Protein AF-A0A437JCB5-F1 (afdb_monomer)

pLDDT: mean 97.15, std 3.72, range [74.31, 98.69]

Secondary structure (DSSP, 8-state):
---------HHHHHHHHHHHHHHHHHHHHHHHHHHHTT-HHHHHHHHHHHHHHHHHHHHHHHHH--

Organism: NCBI:txid2008318

Radius of gyration: 14.27 Å; Cα contacts (8 Å, |Δi|>4): 43; chains: 1; bounding box: 32×25×38 Å

Foldseek 3Di:
DDDDDDDDDLVRLVVLLVVLVVVLVVLVVQLVVCVVVVNVVSVVVSVVVSVVSVVVSVVSVVVSVD

Sequence (66 aa):
MKSVTLTFTEDEAEILVDALETDLEGYEDSAKDARANGNRADVATFTEAAGRIKAVRDRIRAAIDA

Nearest PDB structures (foldseek):
  8qfv-assembly1_0  TM=5.421E-01  e=1.896E+00  Synechocystis sp. PCC 6803
  7o3x-assembly1_F-2  TM=5.270E-01  e=3.008E+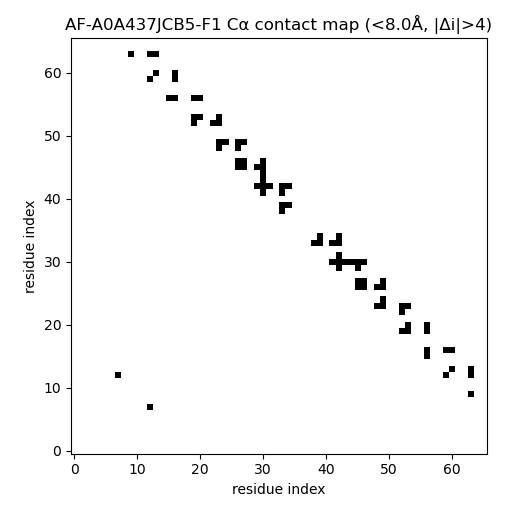00  Synechocystis sp. PCC 6803 substr. Kazusa
  7o3x-assembly1_F-4  TM=5.270E-01  e=3.008E+00  Synechocystis sp. PCC 6803 substr. Kazusa
  7o3x-assembly1_F-6  TM=5.270E-01  e=3.008E+00  Synechocystis sp. PCC 6803 substr. Kazusa
  7o3x-assembly1_F-8  TM=5.270E-01  e=3.008E+00  Synechocystis sp. PCC 6803 substr. Kazusa

Solvent-accessible surface area (backbone atoms only — not comparable to full-atom values): 3724 Å² total; per-residue (Å²): 137,86,87,85,89,85,87,70,55,70,69,60,46,48,56,50,37,56,52,37,51,56,52,29,52,54,25,52,50,51,21,51,54,24,52,76,70,69,37,64,69,51,26,53,51,25,48,51,49,26,54,54,40,47,56,53,34,54,54,52,50,57,63,72,77,106

Mean predicted aligned error: 2.44 Å

Structure (mmCIF, N/CA/C/O backbone):
data_AF-A0A437JCB5-F1
#
_entry.id   AF-A0A437JCB5-F1
#
loop_
_atom_site.group_PDB
_atom_site.id
_atom_site.type_symbol
_atom_site.label_atom_id
_atom_site.label_alt_id
_atom_site.label_comp_id
_atom_site.label_asym_id
_atom_site.label_entity_id
_atom_site.label_seq_id
_atom_site.pdbx_PDB_ins_code
_atom_site.Cartn_x
_atom_site.Cartn_y
_atom_site.Cartn_z
_atom_site.occupancy
_atom_site.B_iso_or_equiv
_atom_site.auth_seq_id
_atom_site.auth_comp_id
_atom_site.auth_asym_id
_atom_site.auth_atom_id
_atom_site.pdbx_PDB_model_num
ATOM 1 N N . MET A 1 1 ? -11.335 -17.652 -5.752 1.00 74.31 1 MET A N 1
ATOM 2 C CA . MET A 1 1 ? -10.494 -17.077 -4.675 1.00 74.31 1 MET A CA 1
ATOM 3 C C . MET A 1 1 ? -11.163 -17.367 -3.339 1.00 74.31 1 MET A C 1
ATOM 5 O O . MET A 1 1 ? -12.385 -17.307 -3.289 1.00 74.31 1 MET A O 1
ATOM 9 N N . LYS A 1 2 ? -10.409 -17.728 -2.294 1.00 92.81 2 LYS A N 1
ATOM 10 C CA . LYS A 1 2 ? -10.954 -17.955 -0.944 1.00 92.81 2 LYS A CA 1
ATOM 11 C C . LYS A 1 2 ? -10.940 -16.633 -0.172 1.00 92.81 2 LYS A C 1
ATOM 13 O O . LYS A 1 2 ? -9.917 -15.956 -0.179 1.00 92.81 2 LYS A O 1
ATOM 18 N N . SER A 1 3 ? -12.048 -16.274 0.471 1.00 93.19 3 SER A N 1
ATOM 19 C CA . SER A 1 3 ? -12.126 -15.098 1.341 1.00 93.19 3 SER A CA 1
ATOM 20 C C . SER A 1 3 ? -11.583 -15.399 2.738 1.00 93.19 3 SER A C 1
ATOM 22 O O . SER A 1 3 ? -11.716 -16.518 3.239 1.00 93.19 3 SER A O 1
ATOM 24 N N . VAL A 1 4 ? -11.007 -14.380 3.371 1.00 93.94 4 VAL A N 1
ATOM 25 C CA . VAL A 1 4 ? -10.598 -14.380 4.781 1.00 93.94 4 VAL A CA 1
ATOM 26 C C . VAL A 1 4 ? -11.287 -13.198 5.459 1.00 93.94 4 VAL A C 1
ATOM 28 O O . VAL A 1 4 ? -11.365 -12.122 4.866 1.00 93.94 4 VAL A O 1
ATOM 31 N N . THR A 1 5 ? -11.798 -13.408 6.672 1.00 94.62 5 THR A N 1
ATOM 32 C CA . THR A 1 5 ? -12.376 -12.354 7.515 1.00 94.62 5 THR A CA 1
ATOM 33 C C . THR A 1 5 ? -11.402 -12.050 8.641 1.00 94.62 5 THR A C 1
ATOM 35 O O . THR A 1 5 ? -10.950 -12.973 9.317 1.00 94.62 5 THR A O 1
ATOM 38 N N . LEU A 1 6 ? -11.097 -10.771 8.833 1.00 93.94 6 LEU A N 1
ATOM 39 C CA . LEU A 1 6 ? -10.281 -10.251 9.925 1.00 93.94 6 LEU A CA 1
ATOM 40 C C . LEU A 1 6 ? -11.074 -9.136 10.612 1.00 93.94 6 LEU A C 1
ATOM 42 O O . LEU A 1 6 ? -11.832 -8.430 9.945 1.00 93.94 6 LEU A O 1
ATOM 46 N N . THR A 1 7 ? -10.904 -9.003 11.922 1.00 96.06 7 THR A N 1
ATOM 47 C CA . THR A 1 7 ? -11.492 -7.921 12.718 1.00 96.06 7 THR A CA 1
ATOM 48 C C . THR A 1 7 ? -10.361 -7.023 13.186 1.00 96.06 7 THR A C 1
ATOM 50 O O . THR A 1 7 ? -9.342 -7.537 13.640 1.00 96.06 7 THR A O 1
ATOM 53 N N . PHE A 1 8 ? -10.565 -5.715 13.088 1.00 97.00 8 PHE A N 1
ATOM 54 C CA . PHE A 1 8 ? -9.607 -4.696 13.495 1.00 97.00 8 PHE A CA 1
ATOM 55 C C . PHE A 1 8 ? -10.314 -3.661 14.364 1.00 97.00 8 PHE A C 1
ATOM 57 O O . PHE A 1 8 ? -11.512 -3.417 14.197 1.00 97.00 8 PHE A O 1
ATOM 64 N N . THR A 1 9 ? -9.569 -3.062 15.281 1.00 98.06 9 THR A N 1
ATOM 65 C CA . THR A 1 9 ? -9.912 -1.757 15.850 1.00 98.06 9 THR A CA 1
ATOM 66 C C . THR A 1 9 ? -9.698 -0.655 14.808 1.00 98.06 9 THR A C 1
ATOM 68 O O . THR A 1 9 ? -9.041 -0.880 13.791 1.00 98.06 9 THR A O 1
ATOM 71 N N . GLU A 1 10 ? -10.242 0.540 15.051 1.00 97.50 10 GLU A N 1
ATOM 72 C CA . GLU A 1 10 ? -10.007 1.702 14.178 1.00 97.50 10 GLU A CA 1
ATOM 73 C C . GLU A 1 10 ? -8.507 2.024 14.068 1.00 97.50 10 GLU A C 1
ATOM 75 O O . GLU A 1 10 ? -8.006 2.181 12.962 1.00 97.50 10 GLU A O 1
ATOM 80 N N . ASP A 1 11 ? -7.770 2.003 15.183 1.00 98.06 11 ASP A N 1
ATOM 81 C CA . ASP A 1 11 ? -6.317 2.246 15.216 1.00 98.06 11 ASP A CA 1
ATOM 82 C C . ASP A 1 11 ? -5.527 1.215 14.386 1.00 98.06 11 ASP A C 1
ATOM 84 O O . ASP A 1 11 ? -4.692 1.570 13.558 1.00 98.06 11 ASP A O 1
ATOM 88 N N . GLU A 1 12 ? -5.841 -0.078 14.521 1.00 98.50 12 GLU A N 1
ATOM 89 C CA . GLU A 1 12 ? -5.218 -1.124 13.696 1.00 98.50 12 GLU A CA 1
ATOM 90 C C . GLU A 1 12 ? -5.557 -0.970 12.206 1.00 98.50 12 GLU A C 1
ATOM 92 O O . GLU A 1 12 ? -4.724 -1.261 11.344 1.00 98.50 12 GLU A O 1
ATOM 97 N N . ALA A 1 13 ? -6.775 -0.527 11.889 1.00 98.19 13 ALA A N 1
ATOM 98 C CA . ALA A 1 13 ? -7.194 -0.281 10.517 1.00 98.19 13 ALA A CA 1
ATOM 99 C C . ALA A 1 13 ? -6.484 0.945 9.914 1.00 98.19 13 ALA A C 1
ATOM 101 O O . ALA A 1 13 ? -6.105 0.892 8.743 1.00 98.19 13 ALA A O 1
ATOM 102 N N . GLU A 1 14 ? -6.236 1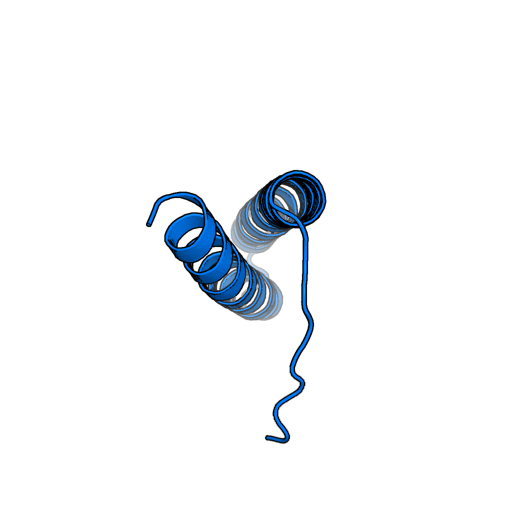.996 10.699 1.00 98.25 14 GLU A N 1
ATOM 103 C CA . GLU A 1 14 ? -5.434 3.155 10.284 1.00 98.25 14 GLU A CA 1
ATOM 104 C C . GLU A 1 14 ? -3.985 2.762 9.981 1.00 98.25 14 GLU A C 1
ATOM 106 O O . GLU A 1 14 ? -3.478 3.088 8.909 1.00 98.25 14 GLU A O 1
ATOM 111 N N . ILE A 1 15 ? -3.356 1.942 10.834 1.00 98.38 15 ILE A N 1
ATOM 112 C CA . ILE A 1 15 ? -2.005 1.407 10.576 1.00 98.38 15 ILE A CA 1
ATOM 113 C C . ILE A 1 15 ? -1.950 0.673 9.225 1.00 98.38 15 ILE A C 1
ATOM 115 O O . ILE A 1 15 ? -0.971 0.783 8.482 1.00 98.38 15 ILE A O 1
ATOM 119 N N . LEU A 1 16 ? -2.998 -0.087 8.887 1.00 98.12 16 LEU A N 1
ATOM 120 C CA . LEU A 1 16 ? -3.084 -0.764 7.593 1.00 98.12 16 LEU A CA 1
ATOM 121 C C . LEU A 1 16 ? -3.240 0.219 6.433 1.00 98.12 16 LEU A C 1
ATOM 123 O O . LEU A 1 16 ? -2.644 -0.012 5.381 1.00 98.12 16 LEU A O 1
ATOM 127 N N . VAL A 1 17 ? -4.027 1.287 6.591 1.00 98.44 17 VAL A N 1
ATOM 128 C CA . VAL A 1 17 ? -4.157 2.314 5.551 1.00 98.44 17 VAL A CA 1
ATOM 129 C C . VAL A 1 17 ? -2.812 2.993 5.302 1.00 98.44 17 VAL A C 1
ATOM 131 O O . VAL A 1 17 ? -2.387 3.021 4.149 1.00 98.44 17 VAL A O 1
ATOM 134 N N . ASP A 1 18 ? -2.108 3.429 6.345 1.00 98.44 18 ASP A N 1
ATOM 135 C CA . ASP A 1 18 ? -0.801 4.093 6.230 1.00 98.44 18 ASP A CA 1
ATOM 136 C C . ASP A 1 18 ? 0.241 3.205 5.531 1.00 98.44 18 ASP A C 1
ATOM 138 O O . ASP A 1 18 ? 0.985 3.643 4.643 1.00 98.44 18 ASP A O 1
ATOM 142 N N . ALA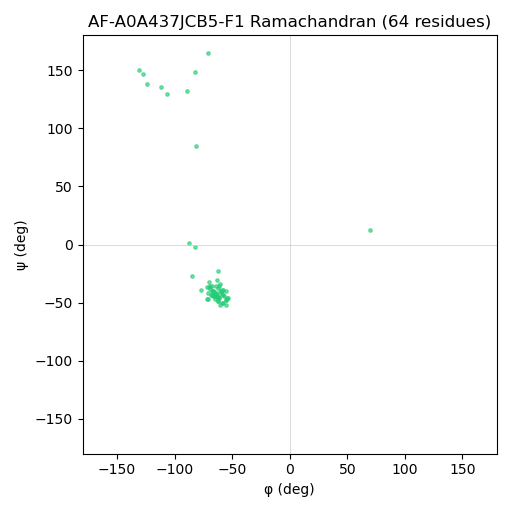 A 1 19 ? 0.270 1.916 5.888 1.00 98.56 19 ALA A N 1
ATOM 143 C CA . ALA A 1 19 ? 1.152 0.945 5.251 1.00 98.56 19 ALA A CA 1
ATOM 144 C C . ALA A 1 19 ? 0.819 0.761 3.760 1.00 98.56 19 ALA A C 1
ATOM 146 O O . ALA A 1 19 ? 1.723 0.712 2.924 1.00 98.56 19 ALA A O 1
ATOM 147 N N . LEU A 1 20 ? -0.470 0.678 3.415 1.00 98.56 20 LEU A N 1
ATOM 148 C CA . LEU A 1 20 ? -0.918 0.533 2.028 1.00 98.56 20 LEU A CA 1
ATOM 149 C C . LEU A 1 20 ? -0.687 1.806 1.206 1.00 98.56 20 LEU A C 1
ATOM 151 O O . LEU A 1 20 ? -0.436 1.701 0.010 1.00 98.56 20 LEU A O 1
ATOM 155 N N . GLU A 1 21 ? -0.761 2.992 1.808 1.00 98.56 21 GLU A N 1
ATOM 156 C CA . GLU A 1 21 ? -0.435 4.255 1.137 1.00 98.56 21 GLU A CA 1
ATOM 157 C C . GLU A 1 21 ? 1.055 4.346 0.806 1.00 98.56 21 GLU A C 1
ATOM 159 O O . GLU A 1 21 ? 1.406 4.670 -0.329 1.00 98.56 21 GLU A O 1
ATOM 164 N N . THR A 1 22 ? 1.917 3.960 1.749 1.00 98.62 22 THR A N 1
ATOM 165 C CA . THR A 1 22 ? 3.370 3.902 1.525 1.00 98.62 22 THR A CA 1
ATOM 166 C C . THR A 1 22 ? 3.729 2.909 0.411 1.00 98.62 22 THR A C 1
ATOM 168 O O . THR A 1 22 ? 4.524 3.218 -0.477 1.00 98.62 22 THR A O 1
ATOM 171 N N . ASP A 1 23 ? 3.131 1.713 0.427 1.00 98.50 23 ASP A N 1
ATOM 172 C CA . ASP A 1 23 ? 3.371 0.692 -0.602 1.00 98.50 23 ASP A CA 1
ATOM 173 C C . ASP A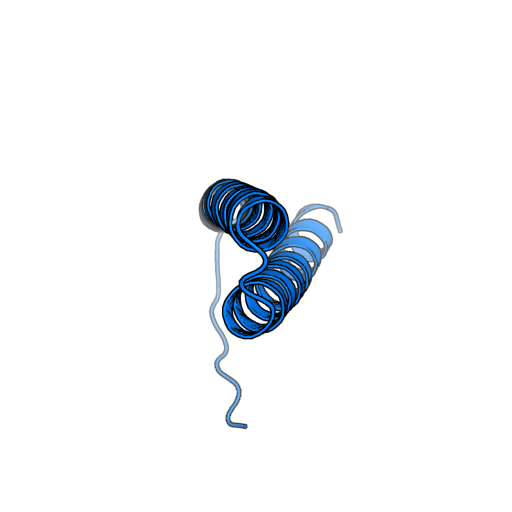 1 23 ? 2.829 1.140 -1.973 1.00 98.50 23 ASP A C 1
ATOM 175 O O . ASP A 1 23 ? 3.493 0.971 -2.998 1.00 98.50 23 ASP A O 1
ATOM 179 N N . LEU A 1 24 ? 1.652 1.782 -2.003 1.00 98.69 24 LEU A N 1
ATOM 180 C CA . LEU A 1 24 ? 1.065 2.348 -3.220 1.00 98.69 24 LEU A CA 1
ATOM 181 C C . LEU A 1 24 ? 2.002 3.365 -3.880 1.00 98.69 24 LEU A C 1
ATOM 183 O O . LEU A 1 24 ? 2.262 3.242 -5.078 1.00 98.69 24 LEU A O 1
ATOM 187 N N . GLU A 1 25 ? 2.522 4.328 -3.115 1.00 98.56 25 GLU A N 1
ATOM 188 C CA . GLU A 1 25 ? 3.472 5.330 -3.619 1.00 98.56 25 GLU A CA 1
ATOM 189 C C . GLU A 1 25 ? 4.716 4.657 -4.220 1.00 98.56 25 GLU A C 1
ATOM 191 O O . GLU A 1 25 ? 5.107 4.963 -5.350 1.00 98.56 25 GLU A O 1
ATOM 196 N N . GLY A 1 26 ? 5.269 3.649 -3.535 1.00 98.56 26 GLY A N 1
ATOM 197 C CA . GLY A 1 26 ? 6.412 2.877 -4.029 1.00 98.56 26 GLY A CA 1
ATOM 198 C C . GLY A 1 26 ? 6.153 2.170 -5.368 1.00 98.56 26 GLY A C 1
ATOM 199 O O . GLY A 1 26 ? 7.015 2.179 -6.257 1.00 98.56 26 GLY A O 1
ATOM 200 N N . TYR A 1 27 ? 4.966 1.584 -5.562 1.00 98.69 27 TYR A N 1
ATOM 201 C CA . TYR A 1 27 ? 4.592 0.969 -6.843 1.00 98.69 27 TYR A CA 1
ATOM 202 C C . TYR A 1 27 ? 4.324 1.998 -7.943 1.00 98.69 27 TYR A C 1
ATOM 204 O O . TYR A 1 27 ? 4.668 1.755 -9.103 1.00 98.69 27 TYR A O 1
ATOM 212 N N . GLU A 1 28 ? 3.737 3.147 -7.611 1.00 98.62 28 GLU A N 1
ATOM 213 C CA . GLU A 1 28 ? 3.539 4.234 -8.570 1.00 98.62 28 GLU A CA 1
ATOM 214 C C . GLU A 1 28 ? 4.875 4.791 -9.069 1.00 98.62 28 GLU A C 1
ATOM 216 O O . GLU A 1 28 ? 5.038 4.998 -10.276 1.00 98.62 28 GLU A O 1
ATOM 221 N N . ASP A 1 29 ? 5.847 4.971 -8.177 1.00 98.69 29 ASP A N 1
ATOM 222 C CA . ASP A 1 29 ? 7.199 5.405 -8.528 1.00 98.69 29 ASP A CA 1
ATOM 223 C C . ASP A 1 29 ? 7.943 4.347 -9.344 1.00 98.69 29 ASP A C 1
ATOM 225 O O . ASP A 1 29 ? 8.468 4.653 -10.417 1.00 98.69 29 ASP A O 1
ATOM 229 N N . SER A 1 30 ? 7.855 3.075 -8.951 1.00 98.62 30 SER A N 1
ATOM 230 C CA . SER A 1 30 ? 8.413 1.966 -9.738 1.00 98.62 30 SER A CA 1
ATOM 231 C C . SER A 1 30 ? 7.817 1.906 -11.153 1.00 98.62 30 SER A C 1
ATOM 233 O O . SER A 1 30 ? 8.529 1.676 -12.134 1.00 98.62 30 SER A O 1
ATOM 235 N N . ALA A 1 31 ? 6.513 2.170 -11.306 1.00 98.62 31 ALA A N 1
ATOM 236 C CA . ALA A 1 31 ? 5.864 2.246 -12.614 1.00 98.62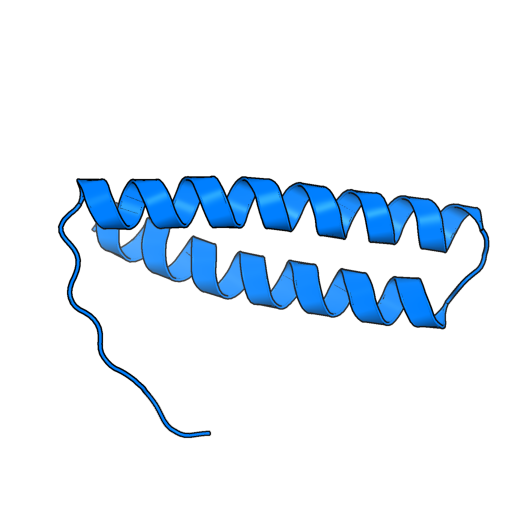 31 ALA A CA 1
ATOM 237 C C . ALA A 1 31 ? 6.344 3.453 -13.444 1.00 98.62 31 ALA A C 1
ATOM 239 O O . ALA A 1 31 ? 6.454 3.348 -14.673 1.00 98.62 31 ALA A O 1
ATOM 240 N N . LYS A 1 32 ? 6.622 4.601 -12.808 1.00 98.50 32 LYS A N 1
ATOM 241 C CA . LYS A 1 32 ? 7.205 5.782 -13.472 1.00 98.50 32 LYS A CA 1
ATOM 242 C C . LYS A 1 32 ? 8.620 5.479 -13.968 1.00 98.50 32 LYS A C 1
ATOM 244 O O . LYS A 1 32 ? 8.897 5.726 -15.144 1.00 98.50 32 LYS A O 1
ATOM 249 N N . ASP A 1 33 ? 9.457 4.868 -13.138 1.00 98.62 33 ASP A N 1
ATOM 250 C CA . ASP A 1 33 ? 10.835 4.508 -13.486 1.00 98.62 33 ASP A CA 1
ATOM 251 C C . ASP A 1 33 ? 10.889 3.457 -14.599 1.00 98.62 33 ASP A C 1
ATOM 253 O O . ASP A 1 33 ? 11.612 3.611 -15.588 1.00 98.62 33 ASP A O 1
ATOM 257 N N . ALA A 1 34 ? 10.058 2.415 -14.513 1.00 98.56 34 ALA A N 1
ATOM 258 C CA . ALA A 1 34 ? 9.935 1.415 -15.571 1.00 98.56 34 ALA A CA 1
ATOM 259 C C . ALA A 1 34 ? 9.518 2.050 -16.908 1.00 98.56 34 ALA A C 1
ATOM 261 O O . ALA A 1 34 ? 10.041 1.687 -17.967 1.00 98.56 34 ALA A O 1
ATOM 262 N N . ARG A 1 35 ? 8.612 3.039 -16.869 1.00 98.31 35 ARG A N 1
ATOM 263 C CA . ARG A 1 35 ? 8.181 3.786 -18.057 1.00 98.31 35 ARG A CA 1
ATOM 264 C C . ARG A 1 35 ? 9.326 4.611 -18.639 1.00 98.31 35 ARG A C 1
ATOM 266 O O . ARG A 1 35 ? 9.505 4.578 -19.856 1.00 98.31 35 ARG A O 1
ATOM 273 N N . ALA A 1 36 ? 10.099 5.301 -17.801 1.00 98.44 36 ALA A N 1
ATOM 274 C CA . ALA A 1 36 ? 11.260 6.082 -18.230 1.00 98.44 36 ALA A CA 1
ATOM 275 C C . ALA A 1 36 ? 12.329 5.206 -18.910 1.00 98.44 36 ALA A C 1
ATOM 277 O O . ALA A 1 36 ? 12.938 5.625 -19.891 1.00 98.44 36 ALA A O 1
ATOM 278 N N . ASN A 1 37 ? 12.479 3.960 -18.456 1.00 98.06 37 ASN A N 1
ATOM 279 C CA . ASN A 1 37 ? 13.424 2.985 -19.006 1.00 98.06 37 ASN A CA 1
ATOM 280 C C . ASN A 1 37 ? 12.871 2.164 -20.189 1.00 98.06 37 ASN A C 1
ATOM 282 O O . ASN A 1 37 ? 13.549 1.274 -20.699 1.00 98.06 37 ASN A O 1
ATOM 286 N N . GLY A 1 38 ? 11.6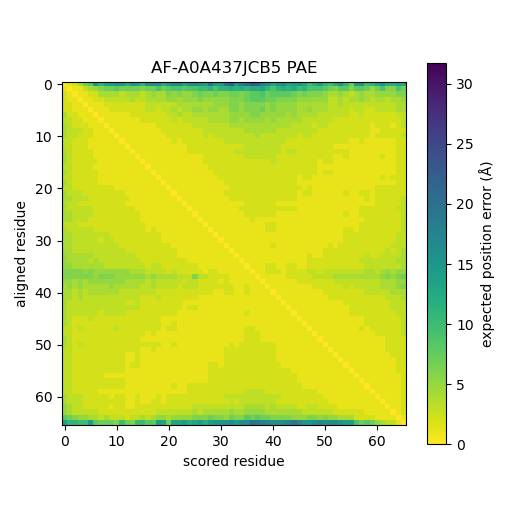33 2.419 -20.629 1.00 97.81 38 GLY A N 1
ATOM 287 C CA . GLY A 1 38 ? 10.997 1.671 -21.718 1.00 97.81 38 GLY A CA 1
ATOM 288 C C . GLY A 1 38 ? 10.640 0.217 -21.377 1.00 97.81 38 GLY A C 1
ATOM 289 O O . GLY A 1 38 ? 10.281 -0.547 -22.279 1.00 97.81 38 GLY A O 1
ATOM 290 N N . ASN A 1 39 ? 10.688 -0.178 -20.100 1.00 98.00 39 ASN A N 1
ATOM 291 C CA . ASN A 1 39 ? 10.369 -1.533 -19.660 1.00 98.00 39 ASN A CA 1
ATOM 292 C C . ASN A 1 39 ? 8.852 -1.733 -19.517 1.00 98.00 39 ASN A C 1
ATOM 294 O O . ASN A 1 39 ? 8.266 -1.597 -18.444 1.00 98.00 39 ASN A O 1
ATOM 298 N N . ARG A 1 40 ? 8.194 -2.069 -20.629 1.00 97.50 40 ARG A N 1
ATOM 299 C CA . ARG A 1 40 ? 6.729 -2.211 -20.689 1.00 97.50 40 ARG A CA 1
ATOM 300 C C . ARG A 1 40 ? 6.170 -3.331 -19.805 1.00 97.50 40 ARG A C 1
ATOM 302 O O . ARG A 1 40 ? 5.037 -3.202 -19.349 1.00 97.50 40 ARG A O 1
ATOM 309 N N . ALA A 1 41 ? 6.929 -4.407 -19.586 1.00 98.19 41 ALA A N 1
ATOM 310 C CA . ALA A 1 41 ? 6.494 -5.521 -18.743 1.00 98.19 41 ALA A CA 1
ATOM 311 C C . ALA A 1 41 ? 6.404 -5.090 -17.271 1.00 98.19 41 ALA A C 1
ATOM 313 O O . ALA A 1 41 ? 5.395 -5.340 -16.607 1.00 98.19 41 ALA A O 1
ATOM 314 N N . ASP A 1 42 ? 7.409 -4.353 -16.802 1.00 98.25 42 ASP A N 1
ATOM 315 C CA . ASP A 1 42 ? 7.439 -3.825 -15.439 1.00 98.25 42 ASP A CA 1
ATOM 316 C C . ASP A 1 42 ? 6.391 -2.728 -15.241 1.00 98.25 42 ASP A C 1
ATOM 318 O O . ASP A 1 42 ? 5.701 -2.724 -14.226 1.00 98.25 42 ASP A O 1
ATOM 322 N N . VAL A 1 43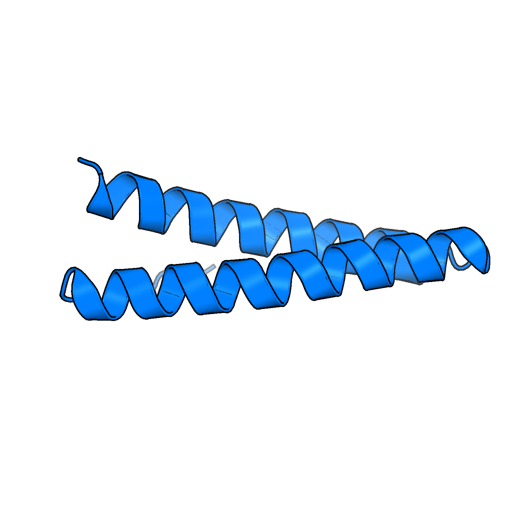 ? 6.167 -1.859 -16.238 1.00 98.62 43 VAL A N 1
ATOM 323 C CA . VAL A 1 43 ? 5.073 -0.870 -16.182 1.00 98.62 43 VAL A CA 1
ATOM 324 C C . VAL A 1 43 ? 3.731 -1.553 -15.934 1.00 98.62 43 VAL A C 1
ATOM 326 O O . VAL 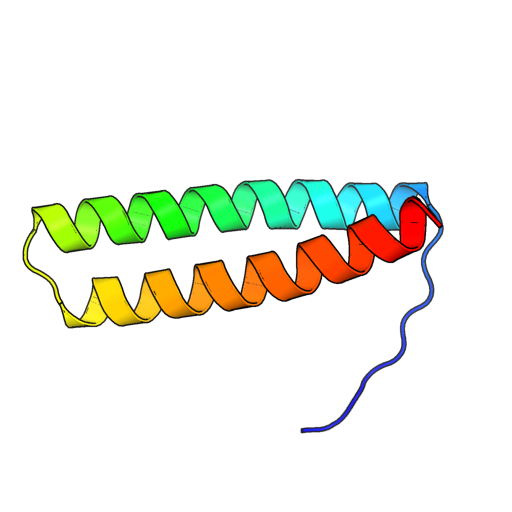A 1 43 ? 2.977 -1.107 -15.069 1.00 98.62 43 VAL A O 1
ATOM 329 N N . ALA A 1 44 ? 3.421 -2.622 -16.675 1.00 98.31 44 ALA A N 1
ATOM 330 C CA . ALA A 1 44 ? 2.172 -3.358 -16.496 1.00 98.31 44 ALA A CA 1
ATOM 331 C C . ALA A 1 44 ? 2.085 -3.982 -15.095 1.00 98.31 44 ALA A C 1
ATOM 333 O O . ALA A 1 44 ? 1.072 -3.823 -14.418 1.00 98.31 44 ALA A O 1
ATOM 334 N N . THR A 1 45 ? 3.171 -4.615 -14.646 1.00 98.50 45 THR A N 1
ATOM 335 C CA . THR A 1 45 ? 3.258 -5.278 -13.338 1.00 98.50 45 THR A CA 1
ATOM 336 C C . THR A 1 45 ? 3.045 -4.298 -12.183 1.00 98.50 45 THR A C 1
ATOM 338 O O . THR A 1 45 ? 2.178 -4.516 -11.337 1.00 98.50 45 THR A O 1
ATOM 341 N N . PHE A 1 46 ? 3.783 -3.187 -12.161 1.00 98.62 46 PHE A N 1
ATOM 342 C CA . PHE A 1 46 ? 3.686 -2.196 -11.090 1.00 98.62 46 PHE A CA 1
ATOM 343 C C . PHE A 1 46 ? 2.355 -1.438 -11.115 1.00 98.62 46 PHE A C 1
ATOM 345 O O . PHE A 1 46 ? 1.779 -1.177 -10.062 1.00 98.62 46 PHE A O 1
ATOM 3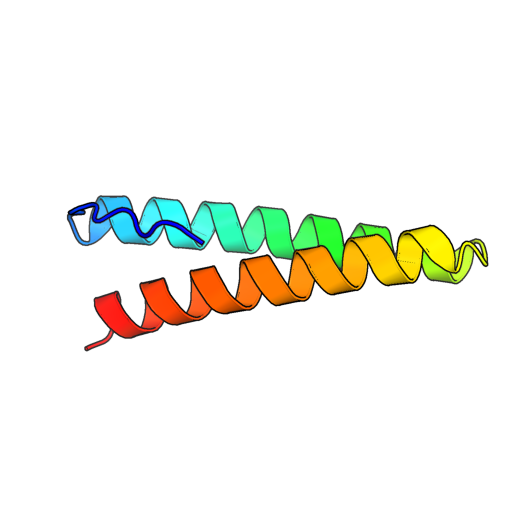52 N N . THR A 1 47 ? 1.809 -1.156 -12.304 1.00 98.50 47 THR A N 1
ATOM 353 C CA . THR A 1 47 ? 0.482 -0.526 -12.426 1.00 98.50 47 THR A CA 1
ATOM 354 C C . THR A 1 47 ? -0.626 -1.442 -11.896 1.00 98.50 47 THR A C 1
ATOM 356 O O . THR A 1 47 ? -1.540 -0.969 -11.220 1.00 98.50 47 THR A O 1
ATOM 359 N N . GLU A 1 48 ? -0.560 -2.751 -12.168 1.00 98.56 48 GLU A N 1
ATOM 360 C CA . GLU A 1 48 ? -1.524 -3.711 -11.617 1.00 98.56 48 GLU A CA 1
ATOM 361 C C . GLU A 1 48 ? -1.431 -3.777 -10.085 1.00 98.56 48 GLU A C 1
ATOM 363 O O . GLU A 1 48 ? -2.459 -3.733 -9.402 1.00 98.56 48 GLU A O 1
ATOM 368 N N . ALA A 1 49 ? -0.211 -3.846 -9.543 1.00 98.56 49 ALA A N 1
ATOM 369 C CA . ALA A 1 49 ? 0.022 -3.872 -8.102 1.00 98.56 49 ALA A CA 1
ATOM 370 C C . ALA A 1 49 ? -0.545 -2.619 -7.413 1.00 98.56 49 ALA A C 1
ATOM 372 O O . ALA A 1 49 ? -1.364 -2.754 -6.500 1.00 98.56 49 ALA A O 1
ATOM 373 N N . ALA A 1 50 ? -0.219 -1.425 -7.922 1.00 98.69 50 ALA A N 1
ATOM 374 C CA . ALA A 1 50 ? -0.759 -0.155 -7.435 1.00 98.69 50 ALA A CA 1
ATOM 375 C C . ALA A 1 50 ? -2.299 -0.148 -7.441 1.00 98.69 50 ALA A C 1
ATOM 377 O O . ALA A 1 50 ? -2.937 0.177 -6.439 1.00 98.69 50 ALA A O 1
ATOM 378 N N . GLY A 1 51 ? -2.924 -0.597 -8.536 1.00 98.62 51 GLY A N 1
ATOM 379 C CA . GLY A 1 51 ? -4.385 -0.677 -8.632 1.00 98.62 51 GLY A CA 1
ATOM 380 C C . GLY A 1 51 ? -5.015 -1.602 -7.583 1.00 98.62 51 GLY A C 1
ATOM 381 O O . GLY A 1 51 ? -6.052 -1.274 -7.002 1.00 98.62 51 GLY A O 1
ATOM 382 N N . ARG A 1 52 ? -4.382 -2.747 -7.302 1.00 98.50 52 ARG A N 1
ATOM 383 C CA . ARG A 1 52 ? -4.858 -3.712 -6.299 1.00 98.50 52 ARG A CA 1
ATOM 384 C C . ARG A 1 52 ? -4.691 -3.191 -4.874 1.00 98.50 52 ARG A C 1
ATOM 386 O O . ARG A 1 52 ? -5.614 -3.350 -4.078 1.00 98.50 52 ARG A O 1
ATOM 393 N N . ILE A 1 53 ? -3.561 -2.557 -4.566 1.00 98.62 53 ILE A N 1
ATOM 394 C CA . ILE A 1 53 ? -3.297 -1.939 -3.258 1.00 98.62 53 ILE A CA 1
ATOM 395 C C . ILE A 1 53 ? -4.299 -0.818 -3.003 1.00 98.62 53 ILE A C 1
ATOM 397 O O . ILE A 1 53 ? -4.977 -0.834 -1.976 1.00 98.62 53 ILE A O 1
ATOM 401 N N . LYS A 1 54 ? -4.486 0.079 -3.980 1.00 98.62 54 LYS A N 1
ATOM 402 C CA . LYS A 1 54 ? -5.481 1.152 -3.906 1.00 98.62 54 LYS A CA 1
ATOM 403 C C . LYS A 1 54 ? -6.876 0.604 -3.607 1.00 98.62 54 LYS A C 1
ATOM 405 O O . LYS A 1 54 ? -7.553 1.115 -2.724 1.00 98.62 54 LYS A O 1
ATOM 410 N N . ALA A 1 55 ? -7.298 -0.462 -4.288 1.00 98.44 55 ALA A N 1
ATOM 411 C CA . ALA A 1 55 ? -8.616 -1.055 -4.064 1.00 98.44 55 ALA A CA 1
ATOM 412 C C . ALA A 1 55 ? -8.803 -1.603 -2.636 1.00 98.44 55 ALA A C 1
ATOM 414 O O . ALA A 1 55 ? -9.894 -1.497 -2.074 1.00 98.44 55 ALA A O 1
ATOM 415 N N . VAL A 1 56 ? -7.759 -2.189 -2.039 1.00 97.94 56 VAL A N 1
ATOM 416 C CA . VAL A 1 56 ? -7.806 -2.660 -0.644 1.00 97.94 56 VAL A CA 1
ATOM 417 C C . VAL A 1 56 ? -7.803 -1.479 0.324 1.00 97.94 56 VAL A C 1
ATOM 419 O O . VAL A 1 56 ? -8.650 -1.438 1.215 1.00 97.94 56 VAL A O 1
ATOM 422 N N . ARG A 1 57 ? -6.912 -0.504 0.115 1.00 98.38 57 ARG A N 1
ATOM 423 C CA . ARG A 1 57 ? -6.814 0.717 0.923 1.00 98.38 57 ARG A CA 1
ATOM 424 C C . ARG A 1 57 ? -8.145 1.451 0.976 1.00 98.38 57 ARG A C 1
ATOM 426 O O . ARG A 1 57 ? -8.647 1.724 2.061 1.00 98.38 57 ARG A O 1
ATOM 433 N N . ASP A 1 58 ? -8.737 1.722 -0.186 1.00 98.44 58 ASP A N 1
ATOM 434 C CA . ASP A 1 58 ? -9.993 2.468 -0.302 1.00 98.44 58 ASP A CA 1
ATOM 435 C C . ASP A 1 58 ? -11.139 1.743 0.414 1.00 98.44 58 ASP A C 1
ATOM 437 O O . ASP A 1 58 ? -11.990 2.376 1.034 1.00 98.44 58 ASP A O 1
ATOM 441 N N . ARG A 1 59 ? -11.144 0.403 0.377 1.00 97.31 59 ARG A N 1
ATOM 442 C CA . ARG A 1 59 ? -12.128 -0.408 1.100 1.00 97.31 59 ARG A CA 1
ATOM 443 C C . ARG A 1 59 ? -11.971 -0.301 2.618 1.00 97.31 59 ARG A C 1
ATOM 445 O O . ARG A 1 59 ? -12.986 -0.299 3.306 1.00 97.31 59 ARG A O 1
ATOM 452 N N . ILE A 1 60 ? -10.741 -0.270 3.134 1.00 97.56 60 ILE A N 1
ATOM 453 C CA . ILE A 1 60 ? -10.490 -0.118 4.576 1.00 97.56 60 ILE A CA 1
ATOM 454 C C . ILE A 1 60 ? -10.845 1.307 5.012 1.00 97.56 60 ILE A C 1
ATOM 456 O O . ILE A 1 60 ? -11.609 1.462 5.956 1.00 97.56 60 ILE A O 1
ATOM 460 N N . ARG A 1 61 ? -10.399 2.331 4.270 1.00 97.50 61 ARG A N 1
ATOM 461 C CA . ARG A 1 61 ? -10.729 3.742 4.538 1.00 97.50 61 ARG A CA 1
ATOM 462 C C . ARG A 1 61 ? -12.241 3.970 4.592 1.00 97.50 61 ARG A C 1
ATOM 464 O O . ARG A 1 61 ? -12.744 4.507 5.567 1.00 97.50 61 ARG A O 1
ATOM 471 N N . ALA A 1 62 ? -12.979 3.449 3.611 1.00 97.38 62 ALA A N 1
ATOM 472 C CA . ALA A 1 62 ? -14.438 3.538 3.599 1.00 97.38 62 ALA A CA 1
ATOM 473 C C . ALA A 1 62 ? -15.121 2.823 4.780 1.00 97.38 62 ALA A C 1
ATOM 475 O O . ALA A 1 62 ? -16.267 3.135 5.075 1.00 97.38 62 ALA A O 1
ATOM 476 N N . ALA A 1 63 ? -14.467 1.846 5.418 1.00 95.81 63 ALA A N 1
ATOM 477 C CA . ALA A 1 63 ? -14.999 1.171 6.600 1.00 95.81 63 ALA A CA 1
ATOM 478 C C . ALA A 1 63 ? -14.704 1.930 7.904 1.00 95.81 63 ALA A C 1
ATOM 480 O O . ALA A 1 63 ? -15.464 1.772 8.852 1.00 95.81 63 ALA A O 1
ATOM 481 N N . ILE A 1 64 ? -13.625 2.720 7.947 1.00 95.50 64 ILE A N 1
ATOM 482 C CA . ILE A 1 64 ? -13.291 3.599 9.078 1.00 95.50 64 ILE A CA 1
ATOM 483 C C . ILE A 1 64 ? -14.180 4.855 9.057 1.00 95.50 64 ILE A C 1
ATOM 485 O O . ILE A 1 64 ? -14.645 5.297 10.099 1.00 95.50 64 ILE A O 1
ATOM 489 N N . ASP A 1 65 ? -14.451 5.403 7.868 1.00 92.25 65 ASP A N 1
ATOM 490 C CA . ASP A 1 65 ? -15.184 6.668 7.700 1.00 92.25 65 ASP A CA 1
ATOM 491 C C . ASP A 1 65 ? -16.728 6.532 7.773 1.00 92.25 65 ASP A C 1
ATOM 493 O O . ASP A 1 65 ? -17.436 7.531 7.606 1.00 92.25 65 ASP A O 1
ATOM 497 N N . ALA A 1 66 ? -17.261 5.315 7.938 1.00 82.44 66 ALA A N 1
ATOM 498 C CA . ALA A 1 66 ? -18.697 4.991 7.867 1.00 82.44 66 ALA A CA 1
ATOM 499 C C . ALA A 1 66 ? -19.403 5.027 9.229 1.00 82.44 66 ALA A C 1
ATOM 501 O O . ALA A 1 66 ? -20.546 5.545 9.272 1.00 82.44 66 ALA A O 1
#